Protein AF-A0A2H0QL18-F1 (afdb_monomer_lite)

Radius of gyration: 17.54 Å; chains: 1; bounding box: 41×24×46 Å

Secondary structure (DSSP, 8-state):
-B-HHHHHHHHHHHT--HHHHHHHTTS-TTHHHHHHHHHHHTT-PBPHHHHHHHHHHS-HHHHHHHS-HHHHHHHH-S-SEEHHHHHHHHHHSS--HHHHHHHTT--HHHHHHHHHTSSEE-HHHHHHHHHH-HHHHHTTS-HHHHHHHHTT-

Foldseek 3Di:
DAFLVLVVQLCVVQVDDCQQLCVQLVHHSCVSVVVSVVCVVVVHGDALVVLLSSCSSGDLVSSPVSDDPVSSVCSVDPALAFLVLVVQLCVQDPDDLCNLCVQLVHDSVCSVCQNPPPGYHHLVSLLSVCVVPVPSSVVSHDPSSNVNSVVVD

pLDDT: mean 86.95, std 8.97, range [56.84, 97.38]

Sequence (153 aa):
MLSIVQVQKIIELSKLSPREISKKMGKSEKYLSVQISIYRDKNLPFTTHLCKLLFRAISPRIYKSIVGPELFKLCQSEYFLSAEQFYKFIKNSNFKQKDLAILMGLDSKTIYMGIREHGGVKFHLVKKLFEICPIEISYVLTGIQLEVILDHL

Structure (mmCIF, N/CA/C/O backbone):
data_AF-A0A2H0QL18-F1
#
_entry.id   AF-A0A2H0QL18-F1
#
loop_
_atom_site.group_PDB
_atom_site.id
_atom_site.type_symbol
_atom_site.label_atom_id
_atom_site.label_alt_id
_atom_site.label_comp_id
_atom_site.label_asym_id
_atom_site.label_entity_id
_atom_site.label_seq_id
_atom_site.pdbx_PDB_ins_code
_atom_site.Cartn_x
_atom_site.Cartn_y
_atom_site.Cartn_z
_atom_site.occupancy
_atom_site.B_iso_or_equiv
_atom_site.auth_seq_id
_atom_site.auth_comp_id
_atom_site.auth_asym_id
_atom_site.auth_atom_id
_atom_site.pdbx_PDB_model_num
ATOM 1 N N . MET A 1 1 ? -4.135 -6.252 -0.228 1.00 84.62 1 MET A N 1
ATOM 2 C CA . MET A 1 1 ? -4.957 -5.220 0.470 1.00 84.62 1 MET A CA 1
ATOM 3 C C . MET A 1 1 ? -5.398 -5.687 1.871 1.00 84.62 1 MET A C 1
ATOM 5 O O . MET A 1 1 ? -4.937 -6.745 2.287 1.00 84.62 1 MET A O 1
ATOM 9 N N . LEU A 1 2 ? -6.228 -4.936 2.622 1.00 89.88 2 LEU A N 1
ATOM 10 C CA . LEU A 1 2 ? -6.831 -5.409 3.892 1.00 89.88 2 LEU A CA 1
ATOM 11 C C . LEU A 1 2 ? -8.339 -5.618 3.775 1.00 89.88 2 LEU A C 1
ATOM 13 O O . LEU A 1 2 ? -9.063 -4.696 3.423 1.00 89.88 2 LEU A O 1
ATOM 17 N N . SER A 1 3 ? -8.831 -6.796 4.148 1.00 93.00 3 SER A N 1
ATOM 18 C CA . SER A 1 3 ? -10.273 -7.035 4.276 1.00 93.00 3 SER A CA 1
ATOM 19 C C . SER A 1 3 ? -10.888 -6.213 5.415 1.00 93.00 3 SER A C 1
ATOM 21 O O . SER A 1 3 ? -10.210 -5.858 6.383 1.00 93.00 3 SER A O 1
ATOM 23 N N . ILE A 1 4 ? -12.201 -5.971 5.349 1.00 94.00 4 ILE A N 1
ATOM 24 C CA . ILE A 1 4 ? -12.945 -5.312 6.435 1.00 94.00 4 ILE A CA 1
ATOM 25 C C . ILE A 1 4 ? -12.783 -6.055 7.764 1.00 94.00 4 ILE A C 1
ATOM 27 O O . ILE A 1 4 ? -12.576 -5.417 8.794 1.00 94.00 4 ILE A O 1
ATOM 31 N N . VAL A 1 5 ? -12.781 -7.390 7.735 1.00 94.44 5 VAL A N 1
ATOM 32 C CA . VAL A 1 5 ? -12.576 -8.226 8.926 1.00 94.44 5 VAL A CA 1
ATOM 33 C C . VAL A 1 5 ? -11.204 -7.963 9.554 1.00 94.44 5 VAL A C 1
ATOM 35 O O . VAL A 1 5 ? -11.093 -7.781 10.765 1.00 94.44 5 VAL A O 1
ATOM 38 N N . GLN A 1 6 ? -10.148 -7.874 8.739 1.00 95.31 6 GLN A N 1
ATOM 39 C CA . GLN A 1 6 ? -8.810 -7.529 9.229 1.00 95.31 6 GLN A CA 1
ATOM 40 C C . GLN A 1 6 ? -8.760 -6.109 9.800 1.00 95.31 6 GLN A C 1
ATOM 42 O O . GLN A 1 6 ? -8.148 -5.902 10.847 1.00 95.31 6 GLN A O 1
ATOM 47 N N . VAL A 1 7 ? -9.413 -5.138 9.155 1.00 95.38 7 VAL A N 1
ATOM 48 C CA . VAL A 1 7 ? -9.481 -3.754 9.651 1.00 95.38 7 VAL A CA 1
ATOM 49 C C . VAL A 1 7 ? -10.176 -3.697 11.011 1.00 95.38 7 VAL A C 1
ATOM 51 O O . VAL A 1 7 ? -9.646 -3.078 11.931 1.00 95.38 7 VAL A O 1
ATOM 54 N N . GLN A 1 8 ? -11.313 -4.374 11.174 1.00 95.00 8 GLN A N 1
ATOM 55 C CA . GLN A 1 8 ? -12.023 -4.447 12.455 1.00 95.00 8 GLN A CA 1
ATOM 56 C C . GLN A 1 8 ? -11.150 -5.064 13.546 1.00 95.00 8 GLN A C 1
ATOM 58 O O . GLN A 1 8 ? -11.003 -4.474 14.614 1.00 95.00 8 GLN A O 1
ATOM 63 N N . LYS A 1 9 ? -10.469 -6.172 13.241 1.00 96.88 9 LYS A N 1
ATOM 64 C CA . LYS A 1 9 ? -9.551 -6.827 14.179 1.00 96.88 9 LYS A CA 1
ATOM 65 C C . LYS A 1 9 ? -8.380 -5.925 14.588 1.00 96.88 9 LYS A C 1
ATOM 67 O O . LYS A 1 9 ? -7.969 -5.936 15.746 1.00 96.88 9 LYS A O 1
ATOM 72 N N . ILE A 1 10 ? -7.845 -5.116 13.668 1.00 95.94 10 ILE A N 1
ATOM 73 C CA . ILE A 1 10 ? -6.813 -4.111 13.985 1.00 95.94 10 ILE A CA 1
ATOM 74 C C . ILE A 1 10 ? -7.362 -3.059 14.955 1.00 95.94 10 ILE A C 1
ATOM 76 O O . ILE A 1 10 ? -6.682 -2.714 15.921 1.00 95.94 10 ILE A O 1
ATOM 80 N N . ILE A 1 11 ? -8.576 -2.558 14.711 1.00 95.75 11 ILE A N 1
ATOM 81 C CA . ILE A 1 11 ? -9.228 -1.553 15.564 1.00 95.75 11 ILE A CA 1
ATOM 82 C C . ILE A 1 11 ? -9.446 -2.122 16.969 1.00 95.75 11 ILE A C 1
ATOM 84 O O . ILE A 1 11 ? -9.012 -1.506 17.942 1.00 95.75 11 ILE A O 1
ATOM 88 N N . GLU A 1 12 ? -10.011 -3.324 17.074 1.00 96.19 12 GLU A N 1
ATOM 89 C CA . GLU A 1 12 ? -10.244 -4.024 18.342 1.00 96.19 12 GLU A CA 1
ATOM 90 C C . GLU A 1 12 ? -8.950 -4.204 19.146 1.00 96.19 12 GLU A C 1
ATOM 92 O O . GLU A 1 12 ? -8.873 -3.799 20.307 1.00 96.19 12 GLU A O 1
ATOM 97 N N . LEU A 1 13 ? -7.894 -4.737 18.521 1.00 96.44 13 LEU A N 1
ATOM 98 C CA . LEU A 1 13 ? -6.607 -4.951 19.190 1.00 96.44 13 LEU A CA 1
ATOM 99 C C . LEU A 1 13 ? -5.914 -3.643 19.585 1.00 96.44 13 LEU A C 1
ATOM 101 O O . LEU A 1 13 ? -5.181 -3.614 20.574 1.00 96.44 13 LEU A O 1
ATOM 105 N N . SER A 1 14 ? -6.133 -2.565 18.828 1.00 95.50 14 SER A N 1
ATOM 106 C CA . SER A 1 14 ? -5.556 -1.252 19.127 1.00 95.50 14 SER A CA 1
ATOM 107 C C . SER A 1 14 ? -6.142 -0.591 20.368 1.00 95.50 14 SER A C 1
ATOM 109 O O . SER A 1 14 ? -5.492 0.293 20.925 1.00 95.50 14 SER A O 1
ATOM 111 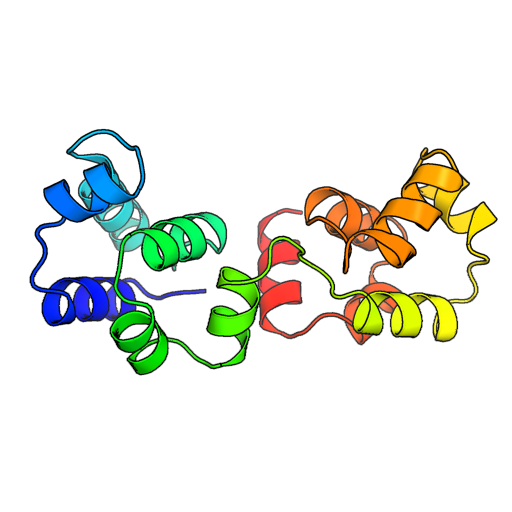N N . LYS A 1 15 ? -7.339 -1.014 20.802 1.00 95.62 15 LYS A N 1
ATOM 112 C CA . LYS A 1 15 ? -8.114 -0.378 21.879 1.00 95.62 15 LYS A CA 1
ATOM 113 C C . LYS A 1 15 ? -8.380 1.117 21.642 1.00 95.62 15 LYS A C 1
ATOM 115 O O . LYS A 1 15 ? -8.584 1.861 22.595 1.00 95.62 15 LYS A O 1
ATOM 120 N N . LEU A 1 16 ? -8.371 1.552 20.383 1.00 95.38 16 LEU A N 1
ATOM 121 C CA . LEU A 1 16 ? -8.715 2.909 19.972 1.00 95.38 16 LEU A CA 1
ATOM 122 C C . LEU A 1 16 ? -10.089 2.908 19.312 1.00 95.38 16 LEU A C 1
ATOM 124 O O . LEU A 1 16 ? -10.426 2.013 18.534 1.00 95.38 16 LEU A O 1
ATOM 128 N N . SER A 1 17 ? -10.868 3.952 19.560 1.00 96.38 17 SER A N 1
ATOM 129 C CA . SER A 1 17 ? -12.101 4.190 18.820 1.00 96.38 17 SER A CA 1
ATOM 130 C C . SER A 1 17 ? -11.803 4.593 17.365 1.00 96.38 17 SER A C 1
ATOM 132 O O . SER A 1 17 ? -10.784 5.239 17.085 1.00 96.38 17 SER A O 1
ATOM 134 N N . PRO A 1 18 ? -12.717 4.324 16.411 1.00 95.88 18 PRO A N 1
ATOM 135 C CA . PRO A 1 18 ? -12.575 4.799 15.032 1.00 95.88 18 PRO A CA 1
ATOM 136 C C . PRO A 1 18 ? -12.365 6.319 14.914 1.00 95.88 18 PRO A C 1
ATOM 138 O O . PRO A 1 18 ? -11.687 6.788 13.995 1.00 95.88 18 PRO A O 1
ATOM 141 N N . ARG A 1 19 ? -12.896 7.089 15.873 1.00 96.94 19 ARG A N 1
ATOM 142 C CA . ARG A 1 19 ? -12.705 8.541 15.986 1.00 96.94 19 ARG A CA 1
ATOM 143 C C . ARG A 1 19 ? -11.251 8.906 16.275 1.00 96.94 19 ARG A C 1
ATOM 145 O O . ARG A 1 19 ? -10.691 9.767 15.599 1.00 96.94 19 ARG A O 1
ATOM 152 N N . GLU A 1 20 ? -10.629 8.260 17.257 1.00 97.38 20 GLU A N 1
ATOM 153 C CA . GLU A 1 20 ? -9.226 8.502 17.623 1.00 97.38 20 GLU A CA 1
ATOM 154 C C . GLU A 1 20 ? -8.273 8.102 16.501 1.00 97.38 20 GLU A C 1
ATOM 156 O O . GLU A 1 20 ? -7.331 8.833 16.193 1.00 97.38 20 GLU A O 1
ATOM 161 N N . ILE A 1 21 ? -8.552 6.977 15.843 1.00 97.00 21 ILE A N 1
ATOM 162 C CA . ILE A 1 21 ? -7.764 6.520 14.697 1.00 97.00 21 ILE A CA 1
ATOM 163 C C . ILE A 1 21 ? -7.883 7.529 13.550 1.00 97.00 21 ILE A C 1
ATOM 165 O O . ILE A 1 21 ? -6.867 7.924 12.983 1.00 97.00 21 ILE A O 1
ATOM 169 N N . SER A 1 22 ? -9.090 8.027 13.257 1.00 97.12 22 SER A N 1
ATOM 170 C CA . SER A 1 22 ? -9.290 9.064 12.233 1.00 97.12 22 SER A CA 1
ATOM 171 C C . SER A 1 22 ? -8.493 10.338 12.535 1.00 97.12 22 SER A C 1
ATOM 173 O O . SER A 1 22 ? -7.870 10.899 11.632 1.00 97.12 22 SER A O 1
ATOM 175 N N . LYS A 1 23 ? -8.431 10.758 13.807 1.00 96.88 23 LYS A N 1
ATOM 176 C CA . LYS A 1 23 ? -7.587 11.887 14.236 1.00 96.88 23 LYS A CA 1
ATOM 177 C C . LYS A 1 23 ? -6.103 11.607 14.016 1.00 96.88 23 LYS A C 1
ATOM 179 O O . LYS A 1 23 ? -5.410 12.449 13.457 1.00 96.88 23 LYS A O 1
ATOM 184 N N . LYS A 1 24 ? -5.618 10.416 14.382 1.00 96.12 24 LYS A N 1
ATOM 185 C CA . LYS A 1 24 ? -4.223 10.001 14.141 1.00 96.12 24 LYS A CA 1
ATOM 186 C C . LYS A 1 24 ? -3.879 9.898 12.647 1.00 96.12 24 LYS A C 1
ATOM 188 O O . LYS A 1 24 ? -2.729 10.105 12.281 1.00 96.12 24 LYS A O 1
ATOM 193 N N . MET A 1 25 ? -4.860 9.643 11.779 1.00 94.06 25 MET A N 1
ATOM 194 C CA . MET A 1 25 ? -4.708 9.718 10.316 1.00 94.06 25 MET A CA 1
ATOM 195 C C . MET A 1 25 ? -4.670 11.160 9.772 1.00 94.06 25 MET A C 1
ATOM 197 O O . MET A 1 25 ? -4.467 11.343 8.570 1.00 94.06 25 MET A O 1
ATOM 201 N N . GLY A 1 26 ? -4.915 12.177 10.607 1.00 94.75 26 GLY A N 1
ATOM 202 C CA . GLY A 1 26 ? -5.063 13.569 10.175 1.00 94.75 26 GLY A CA 1
ATOM 203 C C . GLY A 1 26 ? -6.341 13.811 9.365 1.00 94.75 26 GLY A C 1
ATOM 204 O O . GLY A 1 26 ? -6.337 14.602 8.423 1.00 94.75 26 GLY A O 1
ATOM 205 N N . LYS A 1 27 ? -7.421 13.080 9.664 1.00 96.56 27 LYS A N 1
ATOM 206 C CA . LYS A 1 27 ? -8.710 13.153 8.958 1.00 96.56 27 LYS A CA 1
ATOM 207 C C . LYS A 1 27 ? -9.836 13.588 9.900 1.00 96.56 27 LYS A C 1
ATOM 209 O O . LYS A 1 27 ? -9.662 13.663 11.115 1.00 96.56 27 LYS A O 1
ATOM 214 N N . SER A 1 28 ? -11.005 13.879 9.328 1.00 95.44 28 SER A N 1
ATOM 215 C CA . SER A 1 28 ? -12.200 14.225 10.102 1.00 95.44 28 SER A CA 1
ATOM 216 C C . SER A 1 28 ? -12.630 13.072 11.011 1.00 95.44 28 SER A C 1
ATOM 218 O O . SER A 1 28 ? -12.391 11.904 10.718 1.00 95.44 28 SER A O 1
ATOM 220 N N . GLU A 1 29 ? -13.304 13.387 12.116 1.00 95.19 29 GLU A N 1
ATOM 221 C CA . GLU A 1 29 ? -13.629 12.419 13.175 1.00 95.19 29 GLU A CA 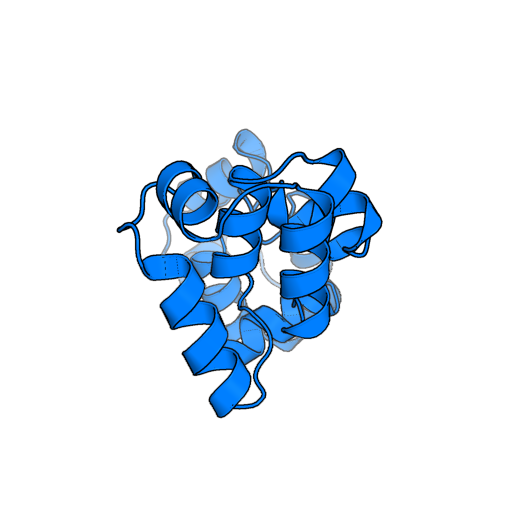1
ATOM 222 C C . GLU A 1 29 ? -14.427 11.195 12.704 1.00 95.19 29 GLU A C 1
ATOM 224 O O . GLU A 1 29 ? -14.321 10.124 13.297 1.00 95.19 29 GLU A O 1
ATOM 229 N N . LYS A 1 30 ? -15.219 11.347 11.637 1.00 95.94 30 LYS A N 1
ATOM 230 C CA . LYS A 1 30 ? -16.053 10.279 11.067 1.00 95.94 30 LYS A CA 1
ATOM 231 C C . LYS A 1 30 ? -15.381 9.535 9.911 1.00 95.94 30 LYS A C 1
ATOM 233 O O . LYS A 1 30 ? -15.979 8.601 9.383 1.00 95.94 30 LYS A O 1
ATOM 238 N N . TYR A 1 31 ? -14.173 9.931 9.505 1.00 96.88 31 TYR A N 1
ATOM 239 C CA . TYR A 1 31 ? -13.537 9.441 8.284 1.00 96.88 31 TYR A CA 1
ATOM 240 C C . TYR A 1 31 ? -13.429 7.916 8.250 1.00 96.88 31 TYR A C 1
ATOM 242 O O . TYR A 1 31 ? -13.963 7.299 7.332 1.00 96.88 31 TYR A O 1
ATOM 250 N N . LEU A 1 32 ? -12.798 7.295 9.254 1.00 96.06 32 LEU A N 1
ATOM 251 C CA . LEU A 1 32 ? -12.592 5.846 9.258 1.00 96.06 32 LEU A CA 1
ATOM 252 C C . LEU A 1 32 ? -13.918 5.083 9.299 1.00 96.06 32 LEU A C 1
ATOM 254 O O . LEU A 1 32 ? -14.071 4.116 8.563 1.00 96.06 32 LEU A O 1
ATOM 258 N N . SER A 1 33 ? -14.886 5.527 10.102 1.00 96.06 33 SER A N 1
ATOM 259 C CA . SER A 1 33 ? -16.204 4.885 10.161 1.00 96.06 33 SER A CA 1
ATOM 260 C C . SER A 1 33 ? -16.904 4.905 8.802 1.00 96.06 33 SER A C 1
ATOM 262 O O . SER A 1 33 ? -17.418 3.880 8.372 1.00 96.06 33 SER A O 1
ATOM 264 N N . VAL A 1 34 ? -16.859 6.039 8.093 1.00 96.44 34 VAL A N 1
ATOM 265 C CA . VAL A 1 34 ? -17.418 6.160 6.738 1.00 96.44 34 VAL A CA 1
ATOM 266 C C . VAL A 1 34 ? -16.690 5.240 5.756 1.00 96.44 34 VAL A C 1
ATOM 268 O O . VAL A 1 34 ? -17.344 4.553 4.978 1.00 96.44 34 VAL A O 1
ATOM 271 N N . GLN A 1 35 ? -15.355 5.173 5.809 1.00 95.81 35 GLN A N 1
ATOM 272 C CA . GLN A 1 35 ? -14.591 4.250 4.961 1.00 95.81 35 GLN A CA 1
ATOM 273 C C . GLN A 1 35 ? -14.964 2.788 5.248 1.00 95.81 35 GLN A C 1
ATOM 275 O O . GLN A 1 35 ? -15.212 2.033 4.316 1.00 95.81 35 GLN A O 1
ATOM 280 N N . ILE A 1 36 ? -15.071 2.383 6.517 1.00 94.81 36 ILE A N 1
ATOM 281 C CA . ILE A 1 36 ? -15.485 1.018 6.880 1.00 94.81 36 ILE A CA 1
ATOM 282 C C . ILE A 1 36 ? -16.868 0.701 6.310 1.00 94.81 36 ILE A C 1
ATOM 284 O O . ILE A 1 36 ? -17.025 -0.360 5.714 1.00 94.81 36 ILE A O 1
ATOM 288 N N . SER A 1 37 ? -17.844 1.603 6.458 1.00 95.31 37 SER A N 1
ATOM 289 C CA . SER A 1 37 ? -19.192 1.406 5.912 1.00 95.31 37 SER A CA 1
ATOM 290 C C . SER A 1 37 ? -19.169 1.248 4.393 1.00 95.31 37 SER A C 1
ATOM 292 O O . SER A 1 37 ? -19.633 0.237 3.888 1.00 95.31 37 SER A O 1
ATOM 294 N N . ILE A 1 38 ? -18.541 2.180 3.667 1.00 94.62 38 ILE A N 1
ATOM 295 C CA . ILE A 1 38 ? -18.494 2.147 2.195 1.00 94.62 38 ILE A CA 1
ATOM 296 C C . ILE A 1 38 ? -17.866 0.848 1.682 1.00 94.62 38 ILE A C 1
ATOM 298 O O . ILE A 1 38 ? -18.385 0.222 0.761 1.00 94.62 38 ILE A O 1
ATOM 302 N N . TYR A 1 39 ? -16.726 0.456 2.249 1.00 93.50 39 TYR A N 1
ATOM 303 C CA . TYR A 1 39 ? -15.996 -0.719 1.780 1.00 93.50 39 TYR A CA 1
ATOM 304 C C . TYR A 1 39 ? -16.677 -2.023 2.208 1.00 93.50 39 TYR A C 1
ATOM 306 O O . TYR A 1 39 ? -16.625 -2.999 1.465 1.00 93.50 39 TYR A O 1
ATOM 314 N N . ARG A 1 40 ? -17.380 -2.036 3.348 1.00 94.25 40 ARG A N 1
ATOM 315 C CA . ARG A 1 40 ? -18.249 -3.157 3.727 1.00 94.25 40 ARG A CA 1
ATOM 316 C C . ARG A 1 40 ? -19.419 -3.298 2.761 1.00 94.25 40 ARG A C 1
ATOM 318 O O . ARG A 1 40 ? -19.626 -4.394 2.255 1.00 94.25 40 ARG A O 1
ATOM 325 N N . ASP A 1 41 ? -20.135 -2.213 2.484 1.00 95.06 41 ASP A N 1
ATOM 326 C CA . ASP A 1 41 ? -21.325 -2.227 1.623 1.00 95.06 41 ASP A CA 1
ATOM 327 C C . ASP A 1 41 ? -20.983 -2.674 0.198 1.00 95.06 41 ASP A C 1
ATOM 329 O O . ASP A 1 41 ? -21.749 -3.390 -0.440 1.00 95.06 41 ASP A O 1
ATOM 333 N N . LYS A 1 42 ? -19.798 -2.297 -0.290 1.00 92.62 42 LYS A N 1
ATOM 334 C CA . LYS A 1 42 ? -19.294 -2.708 -1.607 1.00 92.62 42 LYS A CA 1
ATOM 335 C C . LYS A 1 42 ? -18.603 -4.072 -1.616 1.00 92.62 42 LYS A C 1
ATOM 337 O O . LYS A 1 42 ? -18.193 -4.516 -2.682 1.00 92.62 42 LYS A O 1
ATOM 342 N N . ASN A 1 43 ? -18.439 -4.715 -0.460 1.00 91.19 43 ASN A N 1
ATOM 343 C CA . ASN A 1 43 ? -17.641 -5.931 -0.296 1.00 91.19 43 ASN A CA 1
ATOM 344 C C . ASN A 1 43 ? -16.214 -5.802 -0.875 1.00 91.19 43 ASN A C 1
ATOM 346 O O . ASN A 1 43 ? -15.699 -6.712 -1.523 1.00 91.19 43 ASN A O 1
ATOM 350 N N . LEU A 1 44 ? -15.581 -4.644 -0.660 1.00 89.50 44 LEU A N 1
ATOM 351 C CA . LEU A 1 44 ? -14.241 -4.332 -1.156 1.00 89.50 44 LEU A CA 1
ATOM 352 C C . LEU A 1 44 ? -13.222 -4.271 -0.011 1.00 89.50 44 LEU A C 1
ATOM 354 O O . LEU A 1 44 ? -13.537 -3.803 1.089 1.00 89.50 44 LEU A O 1
ATOM 358 N N . PRO A 1 45 ? -11.969 -4.689 -0.246 1.00 90.69 45 PRO A N 1
ATOM 359 C CA . PRO A 1 45 ? -10.895 -4.496 0.715 1.00 90.69 45 PRO A CA 1
ATOM 360 C C . PRO A 1 45 ? -10.427 -3.033 0.741 1.00 90.69 45 PRO A C 1
ATOM 362 O O . PRO A 1 45 ? -10.523 -2.304 -0.241 1.00 90.69 45 PRO A O 1
ATOM 365 N N . PHE A 1 46 ? -9.863 -2.599 1.867 1.00 91.12 46 PHE A N 1
ATOM 366 C CA . PHE A 1 46 ? -9.212 -1.299 1.990 1.00 91.12 46 PHE A CA 1
ATOM 367 C C . PHE A 1 46 ? -8.057 -1.177 0.999 1.00 91.12 46 PHE A C 1
ATOM 369 O O . PHE A 1 46 ? -7.130 -1.993 1.001 1.00 91.12 46 PHE A O 1
ATOM 376 N N . THR A 1 47 ? -8.068 -0.083 0.238 1.00 86.75 47 THR A N 1
ATOM 377 C CA . THR A 1 47 ? -6.978 0.273 -0.675 1.00 86.75 47 THR A CA 1
ATOM 378 C C . THR A 1 47 ? -5.650 0.407 0.062 1.00 86.75 47 THR A C 1
ATOM 380 O O . THR A 1 47 ? -5.589 0.687 1.264 1.00 86.75 47 THR A O 1
ATOM 383 N N . THR A 1 48 ? -4.546 0.292 -0.672 1.00 83.19 48 THR A N 1
ATOM 384 C CA . THR A 1 48 ? -3.198 0.481 -0.114 1.00 83.19 48 THR A CA 1
ATOM 385 C C . THR A 1 48 ? -3.003 1.863 0.506 1.00 83.19 48 THR A C 1
ATOM 387 O O . THR A 1 48 ? -2.306 1.991 1.512 1.00 83.19 48 THR A O 1
ATOM 390 N N . HIS A 1 49 ? -3.658 2.899 -0.026 1.00 84.31 49 HIS A N 1
ATOM 391 C CA . HIS A 1 49 ? -3.638 4.225 0.588 1.00 84.31 49 HIS A CA 1
ATOM 392 C C . HIS A 1 49 ? -4.268 4.215 1.990 1.00 84.31 49 HIS A C 1
ATOM 394 O O . HIS A 1 49 ? -3.645 4.675 2.949 1.00 84.31 49 HIS A O 1
ATOM 400 N N . LEU A 1 50 ? -5.462 3.631 2.135 1.00 90.88 50 LEU A N 1
ATOM 401 C CA . LEU A 1 50 ? -6.118 3.478 3.437 1.00 90.88 50 LEU A CA 1
ATOM 402 C C . LEU A 1 50 ? -5.310 2.581 4.379 1.00 90.88 50 LEU A C 1
ATOM 404 O O . LEU A 1 50 ? -5.177 2.893 5.561 1.00 90.88 50 LEU A O 1
ATOM 408 N N . CYS A 1 51 ? -4.710 1.512 3.855 1.00 91.88 51 CYS A N 1
ATOM 409 C CA . CYS A 1 51 ? -3.813 0.639 4.607 1.00 91.88 51 CYS A CA 1
ATOM 410 C C . CYS A 1 51 ? -2.617 1.416 5.180 1.00 91.88 51 CYS A C 1
ATOM 412 O O . CYS A 1 51 ? -2.303 1.245 6.357 1.00 91.88 51 CYS A O 1
ATOM 414 N N . LYS A 1 52 ? -1.996 2.311 4.396 1.00 89.38 52 LYS A N 1
ATOM 415 C CA . LYS A 1 52 ? -0.902 3.193 4.844 1.00 89.38 52 LYS A CA 1
ATOM 416 C C . LYS A 1 52 ? -1.349 4.190 5.908 1.00 89.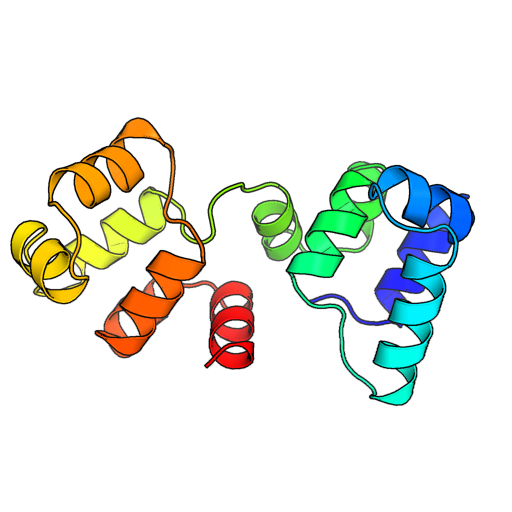38 52 LYS A C 1
ATOM 418 O O . LYS A 1 52 ? -0.638 4.384 6.893 1.00 89.38 52 LYS A O 1
ATOM 423 N N . LEU A 1 53 ? -2.516 4.812 5.735 1.00 92.06 53 LEU A N 1
ATOM 424 C CA . LEU A 1 53 ? -3.082 5.709 6.747 1.00 92.06 53 LEU A CA 1
ATOM 425 C C . LEU A 1 53 ? -3.334 4.963 8.061 1.00 92.06 53 LEU A C 1
ATOM 427 O O . LEU A 1 53 ? -2.964 5.453 9.126 1.00 92.06 53 LEU A O 1
ATOM 431 N N . LEU A 1 54 ? -3.898 3.756 7.985 1.00 94.81 54 LEU A N 1
ATOM 432 C CA . LEU A 1 54 ? -4.151 2.915 9.152 1.00 94.81 54 LEU A CA 1
ATOM 433 C C . LEU A 1 54 ? -2.851 2.480 9.827 1.00 94.81 54 LEU A C 1
ATOM 435 O O . LEU A 1 54 ? -2.744 2.571 11.045 1.00 94.81 54 LEU A O 1
ATOM 439 N N . PHE A 1 55 ? -1.843 2.084 9.050 1.00 94.12 55 PHE A N 1
ATOM 440 C CA . PHE A 1 55 ? -0.519 1.744 9.568 1.00 94.12 55 PHE A CA 1
ATOM 441 C C . PHE A 1 55 ? 0.105 2.899 10.364 1.00 94.12 55 PHE A C 1
ATOM 443 O O . PHE A 1 55 ? 0.616 2.677 11.455 1.00 94.12 55 PHE A O 1
ATOM 450 N N . ARG A 1 56 ? 0.020 4.138 9.862 1.00 90.69 56 ARG A N 1
ATOM 451 C CA . ARG A 1 56 ? 0.553 5.331 10.552 1.00 90.69 56 ARG A CA 1
ATOM 452 C C . ARG A 1 56 ? -0.221 5.692 11.821 1.00 90.69 56 ARG A C 1
ATOM 454 O O . ARG A 1 56 ? 0.338 6.308 12.722 1.00 90.69 56 ARG A O 1
ATOM 461 N N . ALA A 1 57 ? -1.500 5.333 11.883 1.00 94.12 57 ALA A N 1
ATOM 462 C CA . ALA A 1 57 ? -2.378 5.662 13.000 1.00 94.12 57 ALA A CA 1
ATOM 463 C C . ALA A 1 57 ? -2.363 4.620 14.133 1.00 94.12 57 ALA A C 1
ATOM 465 O O . ALA A 1 57 ? -2.833 4.914 15.233 1.00 94.12 57 ALA A O 1
ATOM 466 N N . ILE A 1 58 ? -1.840 3.417 13.886 1.00 94.50 58 ILE A N 1
ATOM 467 C CA . ILE A 1 58 ? -1.854 2.284 14.821 1.00 94.50 58 ILE A CA 1
ATOM 468 C C . ILE A 1 58 ? -0.422 1.873 15.182 1.00 94.50 58 ILE A C 1
ATOM 470 O O . ILE A 1 58 ? 0.526 2.128 14.449 1.00 94.50 58 ILE A O 1
ATOM 474 N N . SER A 1 59 ? -0.249 1.200 16.324 1.00 92.94 59 SER A N 1
ATOM 475 C CA . SER A 1 59 ? 1.035 0.591 16.682 1.00 92.94 59 SER A CA 1
ATOM 476 C C . SER A 1 59 ? 1.520 -0.381 15.588 1.00 92.94 59 SER A C 1
ATOM 478 O O . SER A 1 59 ? 0.778 -1.309 15.235 1.00 92.94 59 SER A O 1
ATOM 480 N N . PRO A 1 60 ? 2.780 -0.265 15.115 1.00 89.31 60 PRO A N 1
ATOM 481 C CA . PRO A 1 60 ? 3.341 -1.175 14.117 1.00 89.31 60 PRO A CA 1
ATOM 482 C C . PRO A 1 60 ? 3.268 -2.648 14.525 1.00 89.31 60 PRO A C 1
ATOM 484 O O . PRO A 1 60 ? 3.078 -3.505 13.668 1.00 89.31 60 PRO A O 1
ATOM 487 N N . ARG A 1 61 ? 3.368 -2.957 15.827 1.00 92.75 61 ARG A N 1
ATOM 488 C CA . ARG A 1 61 ? 3.281 -4.334 16.343 1.00 92.75 61 ARG A CA 1
ATOM 489 C C . ARG A 1 61 ? 1.899 -4.948 16.103 1.00 92.75 61 ARG A C 1
ATOM 491 O O . ARG A 1 61 ? 1.820 -6.094 15.676 1.00 92.75 61 ARG A O 1
ATOM 498 N N . ILE A 1 62 ? 0.838 -4.181 16.354 1.00 93.00 62 ILE A N 1
ATOM 499 C CA . ILE A 1 62 ? -0.556 -4.620 16.175 1.00 93.00 62 ILE A CA 1
ATOM 500 C C . ILE A 1 62 ? -0.872 -4.772 14.691 1.00 93.00 62 ILE A C 1
ATOM 502 O O . ILE A 1 62 ? -1.457 -5.763 14.264 1.00 93.00 62 ILE A O 1
ATOM 506 N N . TYR A 1 63 ? -0.443 -3.806 13.883 1.00 92.62 63 TYR A N 1
ATOM 507 C CA . TYR A 1 63 ? -0.637 -3.885 12.443 1.00 92.62 63 TYR A CA 1
ATOM 508 C C . TYR A 1 63 ? 0.100 -5.108 11.862 1.00 92.62 63 TYR A C 1
ATOM 510 O O . TYR A 1 63 ? -0.502 -5.920 11.162 1.00 92.62 63 TYR A O 1
ATOM 518 N N . LYS A 1 64 ? 1.368 -5.331 12.240 1.00 91.94 64 LYS A N 1
ATOM 519 C CA . LYS A 1 64 ? 2.161 -6.495 11.801 1.00 91.94 64 LYS A CA 1
ATOM 520 C C . LYS A 1 64 ? 1.555 -7.840 12.211 1.00 91.94 64 LYS A C 1
ATOM 522 O O . LYS A 1 64 ? 1.740 -8.815 11.498 1.00 91.94 64 LYS A O 1
ATOM 527 N N . SER A 1 65 ? 0.848 -7.919 13.341 1.00 92.69 65 SER A N 1
ATOM 528 C CA . SER A 1 65 ? 0.242 -9.183 13.786 1.00 92.69 65 SER A CA 1
ATOM 529 C C . SER A 1 65 ? -0.982 -9.602 12.966 1.00 92.69 65 SER A C 1
ATOM 531 O O . SER A 1 65 ? -1.418 -10.743 13.075 1.00 92.69 65 SER A O 1
ATOM 533 N N . ILE A 1 66 ? -1.556 -8.688 12.177 1.00 93.94 66 ILE A N 1
ATOM 534 C CA . ILE A 1 66 ? -2.724 -8.948 11.320 1.00 93.94 66 ILE A CA 1
ATOM 535 C C . ILE A 1 66 ? -2.346 -8.974 9.838 1.00 93.94 66 ILE A C 1
ATOM 537 O O . ILE A 1 66 ? -2.967 -9.685 9.046 1.00 93.94 66 ILE A O 1
ATOM 541 N N . VAL A 1 67 ? -1.346 -8.182 9.458 1.00 89.00 67 VAL A N 1
ATOM 542 C CA . VAL A 1 67 ? -0.971 -7.956 8.066 1.00 89.00 67 VAL A CA 1
ATOM 543 C C . VAL A 1 67 ? 0.226 -8.817 7.668 1.00 89.00 67 VAL A C 1
ATOM 545 O O . VAL A 1 67 ? 1.203 -8.914 8.406 1.00 89.00 67 VAL A O 1
ATOM 548 N N . GLY A 1 68 ? 0.172 -9.405 6.469 1.00 86.00 68 GLY A N 1
ATOM 549 C CA . GLY A 1 68 ? 1.290 -10.161 5.903 1.00 86.00 68 GLY A CA 1
ATOM 550 C C . GLY A 1 68 ? 2.564 -9.314 5.722 1.00 86.00 68 GLY A C 1
ATOM 551 O O . GLY A 1 68 ? 2.487 -8.088 5.588 1.00 86.00 68 GLY A O 1
ATOM 552 N N . PRO A 1 69 ? 3.752 -9.947 5.680 1.00 85.00 69 PRO A N 1
ATOM 553 C CA . PRO A 1 69 ? 5.042 -9.248 5.676 1.00 85.00 69 PRO A CA 1
ATOM 554 C C . PRO A 1 69 ? 5.225 -8.311 4.474 1.00 85.00 69 PRO A C 1
ATOM 556 O O . PRO A 1 69 ? 5.825 -7.245 4.605 1.00 85.00 69 PRO A O 1
ATOM 559 N N . GLU A 1 70 ? 4.676 -8.677 3.318 1.00 84.62 70 GLU A N 1
ATOM 560 C CA . GLU A 1 70 ? 4.771 -7.897 2.086 1.00 84.62 70 GLU A CA 1
ATOM 561 C C . GLU A 1 70 ? 3.991 -6.576 2.171 1.00 84.62 70 GLU A C 1
ATOM 563 O O . GLU A 1 70 ? 4.568 -5.507 1.974 1.00 84.62 70 GLU A O 1
ATOM 568 N N . LEU A 1 71 ? 2.708 -6.622 2.555 1.00 84.94 71 LEU A N 1
ATOM 569 C CA . LEU A 1 71 ? 1.900 -5.411 2.738 1.00 84.94 71 LEU A CA 1
ATOM 570 C C . LEU A 1 71 ? 2.433 -4.555 3.893 1.00 84.94 71 LEU A C 1
ATOM 572 O O . LEU A 1 71 ? 2.429 -3.330 3.799 1.00 84.94 71 LEU A O 1
ATOM 576 N N . PHE A 1 72 ? 2.950 -5.178 4.956 1.00 87.44 72 PHE A N 1
ATOM 577 C CA . PHE A 1 72 ? 3.612 -4.460 6.043 1.00 87.44 72 PHE A CA 1
ATOM 578 C C . PHE A 1 72 ? 4.799 -3.630 5.530 1.00 87.44 72 PHE A C 1
ATOM 580 O O . PHE A 1 72 ? 4.875 -2.429 5.797 1.00 87.44 72 PHE A O 1
ATOM 587 N N . LYS A 1 73 ? 5.679 -4.242 4.728 1.00 84.44 73 LYS A N 1
ATOM 588 C CA . LYS A 1 73 ? 6.826 -3.565 4.106 1.00 84.44 73 LYS A CA 1
ATOM 589 C C . LYS A 1 73 ? 6.379 -2.475 3.127 1.00 84.44 73 LYS A C 1
ATOM 591 O O . LYS A 1 73 ? 6.921 -1.371 3.152 1.00 84.44 73 LYS A O 1
ATOM 596 N N . LEU A 1 74 ? 5.357 -2.742 2.313 1.00 83.00 74 LEU A N 1
ATOM 597 C CA . LEU A 1 74 ? 4.796 -1.764 1.375 1.00 83.00 74 LEU A CA 1
ATOM 598 C C . LEU A 1 74 ? 4.210 -0.543 2.101 1.00 83.00 74 LEU A C 1
ATOM 600 O O . LEU A 1 74 ? 4.366 0.586 1.631 1.00 83.00 74 LEU A O 1
ATOM 604 N N . CYS A 1 75 ? 3.557 -0.751 3.248 1.00 85.62 75 CYS A N 1
ATOM 605 C CA . CYS A 1 75 ? 2.985 0.323 4.058 1.00 85.62 75 CYS A CA 1
ATOM 606 C C . CYS A 1 75 ? 4.045 1.188 4.755 1.00 85.62 75 CYS A C 1
ATOM 608 O O . CYS A 1 75 ? 3.826 2.388 4.924 1.00 85.62 75 CYS A O 1
ATOM 610 N N . GLN A 1 76 ? 5.184 0.597 5.123 1.00 84.31 76 GLN A N 1
ATOM 611 C CA . GLN A 1 76 ? 6.344 1.315 5.662 1.00 84.31 76 GLN A CA 1
ATOM 612 C C . GLN A 1 76 ? 7.090 2.119 4.596 1.00 84.31 76 GLN A C 1
ATOM 614 O O . GLN A 1 76 ? 7.639 3.175 4.894 1.00 84.31 76 GLN A O 1
ATOM 619 N N . SER A 1 77 ? 7.109 1.622 3.360 1.00 80.06 77 SER A N 1
ATOM 620 C CA . SER A 1 77 ? 7.874 2.225 2.277 1.00 80.06 77 SER A CA 1
ATOM 621 C C . SER A 1 77 ? 7.242 3.523 1.764 1.00 80.06 77 SER A C 1
ATOM 623 O O . SER A 1 77 ? 6.040 3.599 1.469 1.00 80.06 77 SER A O 1
ATOM 625 N N . GLU A 1 78 ? 8.081 4.540 1.576 1.00 78.44 78 GLU A N 1
ATOM 626 C CA . GLU A 1 78 ? 7.736 5.750 0.818 1.00 78.44 78 GLU A CA 1
ATOM 627 C C . GLU A 1 78 ? 7.658 5.478 -0.691 1.00 78.44 78 GLU A C 1
ATOM 629 O O . GLU A 1 78 ? 6.963 6.184 -1.427 1.00 78.44 78 GLU A O 1
ATOM 634 N N . TYR A 1 79 ? 8.303 4.399 -1.138 1.00 82.62 79 TYR A N 1
ATOM 635 C CA . TYR A 1 79 ? 8.384 3.982 -2.531 1.00 82.62 79 TYR A CA 1
ATOM 636 C C . TYR A 1 79 ? 7.461 2.811 -2.816 1.00 82.62 79 TYR A C 1
ATOM 638 O O . TYR A 1 79 ? 7.227 1.952 -1.962 1.00 82.62 79 TYR A O 1
ATOM 646 N N . PHE A 1 80 ? 6.930 2.788 -4.032 1.00 85.06 80 PHE A N 1
ATOM 647 C CA . PHE A 1 80 ? 6.116 1.677 -4.487 1.00 85.06 80 PHE A CA 1
ATOM 648 C C . PHE A 1 80 ? 6.985 0.545 -5.013 1.00 85.06 80 PHE A C 1
ATOM 650 O O . PHE A 1 80 ? 6.736 -0.588 -4.640 1.00 85.06 80 PHE A O 1
ATOM 657 N N . LEU A 1 81 ? 8.023 0.855 -5.793 1.00 86.38 81 LEU A N 1
ATOM 658 C CA . LEU A 1 81 ? 9.039 -0.096 -6.250 1.00 86.38 81 LEU A CA 1
ATOM 659 C C . LEU A 1 81 ? 10.346 0.181 -5.503 1.00 86.38 81 LEU A C 1
ATOM 661 O O . LEU A 1 81 ? 10.749 1.340 -5.409 1.00 86.38 81 LEU A O 1
ATOM 665 N N . SER A 1 82 ? 11.023 -0.835 -4.972 1.00 85.75 82 SER A N 1
ATOM 666 C CA . SER A 1 82 ? 12.339 -0.624 -4.351 1.00 85.75 82 SER A CA 1
ATOM 667 C C . SER A 1 82 ? 13.417 -0.331 -5.401 1.00 85.75 82 SER A C 1
ATOM 669 O O . SER A 1 82 ? 13.257 -0.657 -6.579 1.00 85.75 82 SER A O 1
ATOM 671 N N . ALA A 1 83 ? 14.546 0.244 -4.974 1.00 82.69 83 ALA A N 1
ATOM 672 C CA . ALA A 1 83 ? 15.707 0.405 -5.851 1.00 82.69 83 ALA A CA 1
ATOM 673 C C . ALA A 1 83 ? 16.158 -0.942 -6.451 1.00 82.69 83 ALA A C 1
ATOM 675 O O . ALA A 1 83 ? 16.397 -1.034 -7.648 1.00 82.69 83 ALA A O 1
ATOM 676 N N . GLU A 1 84 ? 16.190 -2.008 -5.646 1.00 85.75 84 GLU A N 1
ATOM 677 C CA . GLU A 1 84 ? 16.536 -3.363 -6.097 1.00 85.75 84 GLU A CA 1
ATOM 678 C C . GLU A 1 84 ? 15.584 -3.885 -7.184 1.00 85.75 84 GLU A C 1
ATOM 680 O O . GLU A 1 84 ? 16.035 -4.359 -8.228 1.00 85.75 84 GLU A O 1
ATOM 685 N N . GLN A 1 85 ? 14.269 -3.753 -6.977 1.00 88.88 85 GLN A N 1
ATOM 686 C CA . GLN A 1 85 ? 13.268 -4.143 -7.973 1.00 88.88 85 GLN A CA 1
ATOM 687 C C . GLN A 1 85 ? 13.427 -3.334 -9.264 1.00 88.88 85 GLN A C 1
ATOM 689 O O . GLN A 1 85 ? 13.331 -3.889 -10.357 1.00 88.88 85 GLN A O 1
ATOM 694 N N . PHE A 1 86 ? 13.728 -2.039 -9.151 1.00 85.94 86 PHE A N 1
ATOM 695 C CA . PHE A 1 86 ? 13.980 -1.198 -10.313 1.00 85.94 86 PHE A CA 1
ATOM 696 C C . PHE A 1 86 ? 15.260 -1.594 -11.065 1.00 85.94 86 PHE A C 1
ATOM 698 O O . PHE A 1 86 ? 15.245 -1.686 -12.290 1.00 85.94 86 PHE A O 1
ATOM 705 N N . TYR A 1 87 ? 16.361 -1.891 -10.367 1.00 83.12 87 TYR A N 1
ATOM 706 C CA . TYR A 1 87 ? 17.583 -2.383 -11.013 1.00 83.12 87 TYR A CA 1
ATOM 707 C C . TYR A 1 87 ? 17.349 -3.716 -11.723 1.00 83.12 87 TYR A C 1
ATOM 709 O O . TYR A 1 87 ? 17.837 -3.911 -12.838 1.00 83.12 87 TYR A O 1
ATOM 717 N N . LYS A 1 88 ? 16.567 -4.613 -11.113 1.00 87.31 88 LYS A N 1
ATOM 718 C CA . LYS A 1 88 ? 16.149 -5.866 -11.746 1.00 87.31 88 LYS A CA 1
ATOM 719 C C . LYS A 1 88 ? 15.314 -5.606 -13.002 1.00 87.31 88 LYS A C 1
ATOM 721 O O . LYS A 1 88 ? 15.534 -6.275 -14.003 1.00 87.31 88 LYS A O 1
ATOM 726 N N . PHE A 1 89 ? 14.418 -4.619 -12.973 1.00 87.75 89 PHE A N 1
ATOM 727 C CA . PHE A 1 89 ? 13.622 -4.224 -14.136 1.00 87.75 89 PHE A CA 1
ATOM 728 C C . PHE A 1 89 ? 14.519 -3.740 -15.272 1.00 87.75 89 PHE A C 1
ATOM 730 O O . PHE A 1 89 ? 14.451 -4.297 -16.359 1.00 87.75 89 PHE A O 1
ATOM 737 N N . ILE A 1 90 ? 15.430 -2.798 -15.004 1.00 82.75 90 ILE A N 1
ATOM 738 C CA . ILE A 1 90 ? 16.370 -2.302 -16.018 1.00 82.75 90 ILE A CA 1
ATOM 739 C C . ILE A 1 90 ? 17.202 -3.442 -16.607 1.00 82.75 90 ILE A C 1
ATOM 741 O O . ILE A 1 90 ? 17.315 -3.535 -17.823 1.00 82.75 90 ILE A O 1
ATOM 745 N N . LYS A 1 91 ? 17.744 -4.327 -15.761 1.00 83.94 91 LYS A N 1
ATOM 746 C CA . LYS A 1 91 ? 18.553 -5.474 -16.200 1.00 83.94 91 LYS A CA 1
ATOM 747 C C . LYS A 1 91 ? 17.770 -6.448 -17.085 1.00 83.94 91 LYS A C 1
ATOM 749 O O . LYS A 1 91 ? 18.351 -7.030 -17.993 1.00 83.94 91 LYS A O 1
ATOM 754 N N . ASN A 1 92 ? 16.491 -6.654 -16.782 1.00 83.31 92 ASN A N 1
ATOM 755 C CA . ASN A 1 92 ? 15.637 -7.597 -17.500 1.00 83.31 92 ASN A CA 1
ATOM 756 C C . ASN A 1 92 ? 14.945 -6.968 -18.715 1.00 83.31 92 ASN A C 1
ATOM 758 O O . ASN A 1 92 ? 14.413 -7.689 -19.553 1.00 83.31 92 ASN A O 1
ATOM 762 N N . SER A 1 93 ? 14.926 -5.641 -18.798 1.00 80.75 93 SER A N 1
ATOM 763 C CA . SER A 1 93 ? 14.364 -4.904 -19.918 1.00 80.75 93 SER A CA 1
ATOM 764 C C . SER A 1 93 ? 15.409 -4.666 -21.005 1.00 80.75 93 SER A C 1
ATOM 766 O O . SER A 1 93 ? 16.596 -4.522 -20.719 1.00 80.75 93 SER A O 1
ATOM 768 N N . ASN A 1 94 ? 14.959 -4.504 -22.248 1.00 79.31 94 ASN A N 1
ATOM 769 C CA . ASN A 1 94 ? 15.822 -4.040 -23.338 1.00 79.31 94 ASN A CA 1
ATOM 770 C C . ASN A 1 94 ? 16.002 -2.507 -23.350 1.00 79.31 94 ASN A C 1
ATOM 772 O O . ASN A 1 94 ? 16.606 -1.964 -24.275 1.00 79.31 94 ASN A O 1
ATOM 776 N N . PHE A 1 95 ? 15.479 -1.788 -22.349 1.00 76.69 95 PHE A N 1
ATOM 777 C CA . PHE A 1 95 ? 15.543 -0.331 -22.298 1.00 76.69 95 PHE A CA 1
ATOM 778 C C . PHE A 1 95 ? 16.871 0.153 -21.721 1.00 76.69 95 PHE A C 1
ATOM 780 O O . PHE A 1 95 ? 17.254 -0.192 -20.599 1.00 76.69 95 PHE A O 1
ATOM 787 N N . LYS A 1 96 ? 17.545 1.061 -22.435 1.00 76.31 96 LYS A N 1
ATOM 788 C CA . LYS A 1 96 ? 18.565 1.893 -21.791 1.00 76.31 96 LYS A CA 1
ATOM 789 C C . LYS A 1 96 ? 17.863 2.934 -20.926 1.00 76.31 96 LYS A C 1
ATOM 791 O O . LYS A 1 96 ? 16.783 3.421 -21.245 1.00 76.31 96 LYS A O 1
ATOM 796 N N . GLN A 1 97 ? 18.524 3.343 -19.848 1.00 72.56 97 GLN A N 1
ATOM 797 C CA . GLN A 1 97 ? 17.983 4.323 -18.897 1.00 72.56 97 GLN A CA 1
ATOM 798 C C . GLN A 1 97 ? 17.545 5.640 -19.566 1.00 72.56 97 GLN A C 1
ATOM 800 O O . GLN A 1 97 ? 16.553 6.238 -19.158 1.00 72.56 97 GLN A O 1
ATOM 805 N N . LYS A 1 98 ? 18.270 6.084 -20.603 1.00 76.62 98 LYS A N 1
ATOM 806 C CA . LYS A 1 98 ? 17.931 7.291 -21.373 1.00 76.62 98 LYS A CA 1
ATOM 807 C C . LYS A 1 98 ? 16.645 7.121 -22.181 1.00 76.62 98 LYS A C 1
ATOM 809 O O . LYS A 1 98 ? 15.817 8.024 -22.182 1.00 76.62 98 LYS A O 1
ATOM 814 N N . ASP A 1 99 ? 16.466 5.962 -22.804 1.00 80.69 99 ASP A N 1
ATOM 815 C CA . ASP A 1 99 ? 15.283 5.660 -23.612 1.00 80.69 99 ASP A CA 1
ATOM 816 C C . ASP A 1 99 ? 14.043 5.591 -22.717 1.00 80.69 99 ASP A C 1
ATOM 818 O O . ASP A 1 99 ? 13.000 6.153 -23.039 1.00 80.69 99 ASP A O 1
ATOM 822 N N . LEU A 1 100 ? 14.192 5.006 -21.525 1.00 79.50 100 LEU A N 1
ATOM 823 C CA . LEU A 1 100 ? 13.139 4.984 -20.517 1.00 79.50 100 LEU A CA 1
ATOM 824 C C . LEU A 1 100 ? 12.749 6.395 -20.052 1.00 79.50 100 LEU A C 1
ATOM 826 O O . LEU A 1 100 ? 11.566 6.683 -19.904 1.00 79.50 100 LEU A O 1
ATOM 830 N N . ALA A 1 101 ? 13.722 7.291 -19.858 1.00 81.00 101 ALA A N 1
ATOM 831 C CA . ALA A 1 101 ? 13.448 8.683 -19.495 1.00 81.00 101 ALA A CA 1
ATOM 832 C C . ALA A 1 101 ? 12.612 9.395 -20.561 1.00 81.00 101 ALA A C 1
ATOM 834 O O . ALA A 1 101 ? 11.617 10.039 -20.229 1.00 81.00 101 ALA A O 1
ATOM 835 N N . ILE A 1 102 ? 12.956 9.195 -21.835 1.00 82.19 102 ILE A N 1
ATOM 836 C CA . ILE A 1 102 ? 12.215 9.746 -22.975 1.00 82.19 102 ILE A CA 1
ATOM 837 C C . ILE A 1 102 ? 10.789 9.189 -23.015 1.00 82.19 102 ILE A C 1
ATOM 839 O O . ILE A 1 102 ? 9.838 9.966 -23.074 1.00 82.19 102 ILE A O 1
ATOM 843 N N . LEU A 1 103 ? 10.624 7.867 -22.915 1.00 80.50 103 LEU A N 1
ATOM 844 C CA . LEU A 1 103 ? 9.308 7.212 -22.924 1.00 80.50 103 LEU A CA 1
ATOM 845 C C . LEU A 1 103 ? 8.424 7.680 -21.764 1.00 80.50 103 LEU A C 1
ATOM 847 O O . LEU A 1 103 ? 7.220 7.882 -21.913 1.00 80.50 103 LEU A O 1
ATOM 851 N N . MET A 1 104 ? 9.026 7.911 -20.600 1.00 78.19 104 MET A N 1
ATOM 852 C CA . MET A 1 104 ? 8.325 8.444 -19.440 1.00 78.19 104 MET A CA 1
ATOM 853 C C . MET A 1 104 ? 8.112 9.961 -19.505 1.00 78.19 104 MET A C 1
ATOM 855 O O . MET A 1 104 ? 7.451 10.501 -18.616 1.00 78.19 104 MET A O 1
ATOM 859 N N . GLY A 1 105 ? 8.620 10.665 -20.521 1.00 80.81 105 GLY A N 1
ATOM 860 C CA . GLY A 1 105 ? 8.570 12.127 -20.601 1.00 80.81 105 GLY A CA 1
ATOM 861 C C . GLY A 1 105 ? 9.212 12.803 -19.387 1.00 80.81 105 GLY A C 1
ATOM 862 O O . GLY A 1 105 ? 8.698 13.807 -18.900 1.00 80.81 105 GLY A O 1
ATOM 863 N N . LEU A 1 106 ? 10.273 12.203 -18.845 1.00 79.12 106 LEU A N 1
ATOM 864 C CA . LEU A 1 106 ? 11.012 12.693 -17.687 1.00 79.12 106 LEU A CA 1
ATOM 865 C C . LEU A 1 106 ? 12.407 13.123 -18.112 1.00 79.12 106 LEU A C 1
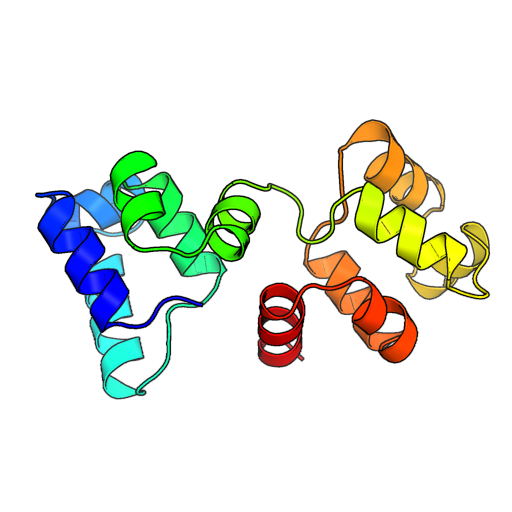ATOM 867 O O . LEU A 1 106 ? 13.000 12.560 -19.033 1.00 79.12 106 LEU A O 1
ATOM 871 N N . ASP A 1 107 ? 12.981 14.073 -17.382 1.00 75.44 107 ASP A N 1
ATOM 872 C CA . ASP A 1 107 ? 14.405 14.319 -17.516 1.00 75.44 107 ASP A CA 1
ATOM 873 C C . ASP A 1 107 ? 15.194 13.102 -16.985 1.00 75.44 107 ASP A C 1
ATOM 875 O O . ASP A 1 107 ? 14.818 12.442 -16.007 1.00 75.44 107 ASP A O 1
ATOM 879 N N . SER A 1 108 ? 16.311 12.779 -17.640 1.00 69.56 108 SER A N 1
ATOM 880 C CA . SER A 1 108 ? 17.128 11.614 -17.276 1.00 69.56 108 SER A CA 1
ATOM 881 C C . SER A 1 108 ? 17.688 11.699 -15.853 1.00 69.56 108 SER A C 1
ATOM 883 O O . SER A 1 108 ? 18.008 10.668 -15.259 1.00 69.56 108 SER A O 1
ATOM 885 N N . LYS A 1 109 ? 17.803 12.912 -15.294 1.00 68.88 109 LYS A N 1
ATOM 886 C CA . LYS A 1 109 ? 18.281 13.148 -13.930 1.00 68.88 109 LYS A CA 1
ATOM 887 C C . LYS A 1 109 ? 17.197 12.810 -12.900 1.00 68.88 109 LYS A C 1
ATOM 889 O O . LYS A 1 109 ? 17.543 12.286 -11.852 1.00 68.88 109 LYS A O 1
ATOM 894 N N . THR A 1 110 ? 15.915 12.983 -13.201 1.00 67.25 110 THR A N 1
ATOM 895 C CA . THR A 1 110 ? 14.782 12.582 -12.354 1.00 67.25 110 THR A CA 1
ATOM 896 C C . THR A 1 110 ? 14.680 11.066 -12.246 1.00 67.25 110 THR A C 1
ATOM 898 O O . THR A 1 110 ? 14.487 10.549 -11.145 1.00 67.25 110 THR A O 1
ATOM 901 N N . ILE A 1 111 ? 14.903 10.332 -13.343 1.00 68.38 111 ILE A N 1
ATOM 902 C CA . ILE A 1 111 ? 15.068 8.870 -13.277 1.00 68.38 111 ILE A CA 1
ATOM 903 C C . ILE A 1 111 ? 16.314 8.528 -12.449 1.00 68.38 111 ILE A C 1
ATOM 905 O O . ILE A 1 111 ? 16.238 7.773 -11.486 1.00 68.38 111 ILE A O 1
ATOM 909 N N . TYR A 1 112 ? 17.460 9.132 -12.751 1.00 65.62 112 TYR A N 1
ATOM 910 C CA . TYR A 1 112 ? 18.708 8.825 -12.055 1.00 65.62 112 TYR A CA 1
ATOM 911 C C . TYR A 1 112 ? 18.671 9.110 -10.537 1.00 65.62 112 TYR A C 1
ATOM 913 O O . TYR A 1 112 ? 19.025 8.237 -9.747 1.00 65.62 112 TYR A O 1
ATOM 921 N N . MET A 1 113 ? 18.205 10.286 -10.107 1.00 57.66 113 MET A N 1
ATOM 922 C CA . MET A 1 113 ? 18.124 10.678 -8.691 1.00 57.66 113 MET A CA 1
ATOM 923 C C . MET A 1 113 ? 16.996 9.945 -7.965 1.00 57.66 113 MET A C 1
ATOM 925 O O . MET A 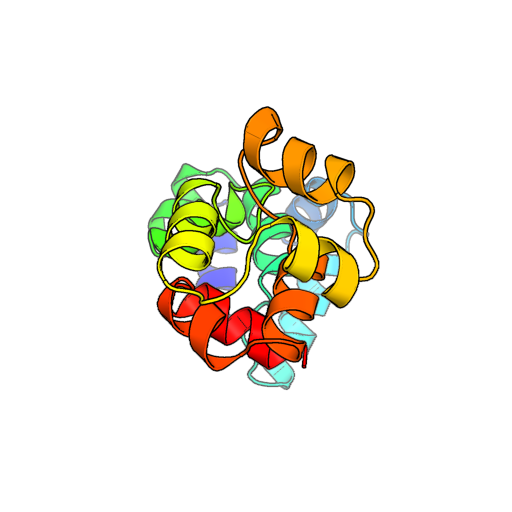1 113 ? 17.191 9.477 -6.843 1.00 57.66 113 MET A O 1
ATOM 929 N N . GLY A 1 114 ? 15.840 9.762 -8.618 1.00 61.41 114 GLY A N 1
ATOM 930 C CA . GLY A 1 114 ? 14.730 8.981 -8.069 1.00 61.41 114 GLY A CA 1
ATOM 931 C C . GLY A 1 114 ? 15.147 7.557 -7.698 1.00 61.41 114 GLY A C 1
ATOM 932 O O . GLY A 1 114 ? 14.723 7.033 -6.675 1.00 61.41 114 GLY A O 1
ATOM 933 N N . ILE A 1 115 ? 16.039 6.955 -8.485 1.00 62.53 115 ILE A N 1
ATOM 934 C CA . ILE A 1 115 ? 16.447 5.553 -8.335 1.00 62.53 115 ILE A CA 1
ATOM 935 C C . ILE A 1 115 ? 17.735 5.373 -7.528 1.00 62.53 115 ILE A C 1
ATOM 937 O O . ILE A 1 115 ? 17.826 4.419 -6.753 1.00 62.53 115 ILE A O 1
ATOM 941 N N . ARG A 1 116 ? 18.725 6.262 -7.678 1.00 56.84 116 ARG A N 1
ATOM 942 C CA . ARG A 1 116 ? 20.040 6.111 -7.033 1.00 56.84 116 ARG A CA 1
ATOM 943 C C . ARG A 1 116 ? 20.122 6.772 -5.657 1.00 56.84 116 ARG A C 1
ATOM 945 O O . ARG A 1 116 ? 20.778 6.220 -4.781 1.00 56.84 116 ARG A O 1
ATOM 952 N N . GLU A 1 117 ? 19.469 7.916 -5.456 1.00 57.72 117 GLU A N 1
ATOM 953 C CA . GLU A 1 117 ? 19.647 8.740 -4.246 1.00 57.72 117 GLU A CA 1
ATOM 954 C C . GLU A 1 117 ? 18.486 8.627 -3.252 1.00 57.72 117 GLU A C 1
ATOM 956 O O . GLU A 1 117 ? 18.662 8.899 -2.067 1.00 57.72 117 GLU A O 1
ATOM 961 N N . HIS A 1 118 ? 17.307 8.189 -3.704 1.00 57.66 118 HIS A N 1
ATOM 962 C CA . HIS A 1 118 ? 16.095 8.236 -2.884 1.00 57.66 118 HIS A CA 1
ATOM 963 C C . HIS A 1 118 ? 15.595 6.873 -2.382 1.00 57.66 118 HIS A C 1
ATOM 965 O O . HIS A 1 118 ? 14.842 6.836 -1.419 1.00 57.66 118 HIS A O 1
ATOM 971 N N . GLY A 1 119 ? 16.062 5.739 -2.914 1.00 71.62 119 GLY A N 1
ATOM 972 C CA . GLY A 1 119 ? 15.736 4.411 -2.364 1.00 71.62 119 GLY A CA 1
ATOM 973 C C . GLY A 1 119 ? 14.536 3.696 -3.005 1.00 71.62 119 GLY A C 1
ATOM 974 O O . GLY A 1 119 ? 14.176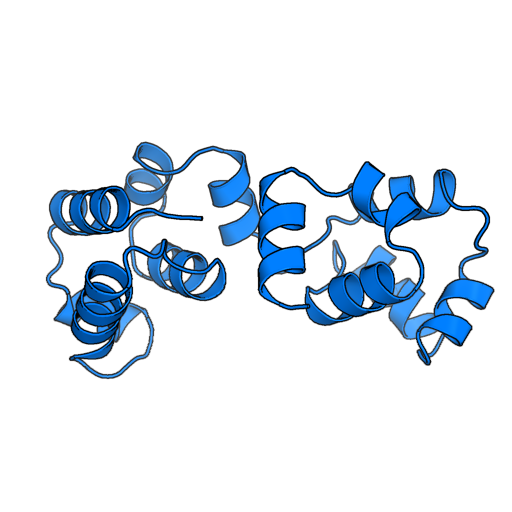 2.601 -2.561 1.00 71.62 119 GLY A O 1
ATOM 975 N N . GLY A 1 120 ? 13.953 4.241 -4.081 1.00 81.19 120 GLY A N 1
ATOM 976 C CA . GLY A 1 120 ? 12.952 3.542 -4.892 1.00 81.19 120 GLY A CA 1
ATOM 977 C C . GLY A 1 120 ? 12.130 4.439 -5.822 1.00 81.19 120 GLY A C 1
ATOM 978 O O . GLY A 1 120 ? 12.345 5.640 -5.927 1.00 81.19 120 GLY A O 1
ATOM 979 N N . VAL A 1 121 ? 11.137 3.857 -6.497 1.00 83.69 121 VAL A N 1
ATOM 980 C CA . VAL A 1 121 ? 10.264 4.544 -7.462 1.00 83.69 121 VAL A CA 1
ATOM 981 C C . VAL A 1 121 ? 8.872 4.764 -6.869 1.00 83.69 121 VAL A C 1
ATOM 983 O O . VAL A 1 121 ? 8.255 3.857 -6.302 1.00 83.69 121 VAL A O 1
ATOM 986 N N . LYS A 1 122 ? 8.357 5.993 -6.990 1.00 84.81 122 LYS A N 1
ATOM 987 C CA . LYS A 1 122 ? 7.019 6.379 -6.507 1.00 84.81 122 LYS A CA 1
ATOM 988 C C . LYS A 1 122 ? 5.913 5.749 -7.358 1.00 84.81 122 LYS A C 1
ATOM 990 O O . LYS A 1 122 ? 6.075 5.580 -8.559 1.00 84.81 122 LYS A O 1
ATOM 995 N N . PHE A 1 123 ? 4.756 5.488 -6.747 1.00 85.56 123 PHE A N 1
ATOM 996 C CA . PHE A 1 123 ? 3.630 4.790 -7.387 1.00 85.56 123 PHE A CA 1
ATOM 997 C C . PHE A 1 123 ? 3.221 5.358 -8.754 1.00 85.56 123 PHE A C 1
ATOM 999 O O . PHE A 1 123 ? 3.102 4.595 -9.700 1.00 85.56 123 PHE A O 1
ATOM 1006 N N . HIS A 1 124 ? 3.068 6.680 -8.887 1.00 84.06 124 HIS A N 1
ATOM 1007 C CA . HIS A 1 124 ? 2.655 7.294 -10.158 1.00 84.06 124 HIS A CA 1
ATOM 1008 C C . HIS A 1 124 ? 3.644 7.021 -11.306 1.00 84.06 124 HIS A C 1
ATOM 1010 O O . HIS A 1 124 ? 3.229 6.839 -12.445 1.00 84.06 124 HIS A O 1
ATOM 1016 N N . LEU A 1 125 ? 4.944 6.940 -11.003 1.00 85.50 125 LEU A N 1
ATOM 1017 C CA . LEU A 1 125 ? 5.968 6.578 -11.981 1.00 85.50 125 LEU A CA 1
ATOM 1018 C C . LEU A 1 125 ? 5.910 5.091 -12.323 1.00 85.50 125 LEU A C 1
ATOM 1020 O O . LEU A 1 125 ? 6.047 4.737 -13.487 1.00 85.50 125 LEU A O 1
ATOM 1024 N N . VAL A 1 126 ? 5.667 4.228 -11.333 1.00 88.44 126 VAL A N 1
ATOM 1025 C CA . VAL A 1 126 ? 5.494 2.788 -11.578 1.00 88.44 126 VAL A CA 1
ATOM 1026 C C . VAL A 1 126 ? 4.242 2.519 -12.410 1.00 88.44 126 VAL A C 1
ATOM 1028 O O . VAL A 1 126 ? 4.299 1.704 -13.320 1.00 88.44 126 VAL A O 1
ATOM 1031 N N . LYS A 1 127 ? 3.141 3.239 -12.167 1.00 89.69 127 LYS A N 1
ATOM 1032 C CA . LYS A 1 127 ? 1.934 3.162 -12.998 1.00 89.69 127 LYS A CA 1
ATOM 1033 C C . LYS A 1 127 ? 2.253 3.517 -14.454 1.00 89.69 127 LYS A C 1
ATOM 1035 O O . LYS A 1 127 ? 1.932 2.746 -15.347 1.00 89.69 127 LYS A O 1
ATOM 1040 N N . LYS A 1 128 ? 2.970 4.621 -14.683 1.00 88.00 128 LYS A N 1
ATOM 1041 C CA . LYS A 1 128 ? 3.401 5.022 -16.030 1.00 88.00 128 LYS A CA 1
ATOM 1042 C C . LYS A 1 128 ? 4.328 3.991 -16.684 1.00 88.00 128 LYS A C 1
ATOM 1044 O O . LYS A 1 128 ? 4.193 3.709 -17.867 1.00 88.00 128 LYS A O 1
ATOM 1049 N N . LEU A 1 129 ? 5.251 3.399 -15.920 1.00 88.19 129 LEU A N 1
ATOM 1050 C CA . LEU A 1 129 ? 6.073 2.282 -16.401 1.00 88.19 129 LEU A CA 1
ATOM 1051 C C . LEU A 1 129 ? 5.206 1.092 -16.811 1.00 88.19 129 LEU A C 1
ATOM 1053 O O . LEU A 1 129 ? 5.452 0.501 -17.854 1.00 88.19 129 LEU A O 1
ATOM 1057 N N . PHE A 1 130 ? 4.177 0.771 -16.029 1.00 91.75 130 PHE A N 1
ATOM 1058 C CA . PHE A 1 130 ? 3.251 -0.312 -16.339 1.00 91.75 130 PHE A CA 1
ATOM 1059 C C . PHE A 1 130 ? 2.454 -0.066 -17.619 1.00 91.75 130 PHE A C 1
ATOM 1061 O O . PHE A 1 130 ? 2.277 -0.990 -18.399 1.00 91.75 130 PHE A O 1
ATOM 1068 N N . GLU A 1 131 ? 2.036 1.169 -17.881 1.00 90.56 131 GLU A N 1
ATOM 1069 C CA . GLU A 1 131 ? 1.360 1.529 -19.135 1.00 90.56 131 GLU A CA 1
ATOM 1070 C C . GLU A 1 131 ? 2.280 1.379 -20.362 1.00 90.56 131 GLU A C 1
ATOM 1072 O O . GLU A 1 131 ? 1.816 1.019 -21.440 1.00 90.56 131 GLU A O 1
ATOM 1077 N N . ILE A 1 132 ? 3.585 1.628 -20.206 1.00 88.50 132 ILE A N 1
ATOM 1078 C CA . ILE A 1 132 ? 4.571 1.583 -21.301 1.00 88.50 132 ILE A CA 1
ATOM 1079 C C . ILE A 1 132 ? 5.101 0.162 -21.544 1.00 88.50 132 ILE A C 1
ATOM 1081 O O . ILE A 1 132 ? 5.287 -0.247 -22.687 1.00 88.50 132 ILE A O 1
ATOM 1085 N N . CYS A 1 133 ? 5.393 -0.576 -20.474 1.00 88.62 133 CYS A N 1
ATOM 1086 C CA . CYS A 1 133 ? 6.063 -1.880 -20.511 1.00 88.62 133 CYS A CA 1
ATOM 1087 C C . CYS A 1 133 ? 5.461 -2.840 -19.465 1.00 88.62 133 CYS A C 1
ATOM 1089 O O . CYS A 1 133 ? 6.118 -3.209 -18.483 1.00 88.62 133 CYS A O 1
ATOM 1091 N N . PRO A 1 134 ? 4.180 -3.229 -19.636 1.00 91.06 134 PRO A N 1
ATOM 1092 C CA . PRO A 1 134 ? 3.428 -3.983 -18.633 1.00 91.06 134 PRO A CA 1
ATOM 1093 C C . PRO A 1 134 ? 4.047 -5.350 -18.337 1.00 91.06 134 PRO A C 1
ATOM 1095 O O . PRO A 1 134 ? 4.043 -5.790 -17.189 1.00 91.06 134 PRO A O 1
ATOM 1098 N N . ILE A 1 135 ? 4.612 -6.020 -19.344 1.00 90.25 135 ILE A N 1
ATOM 1099 C CA . ILE A 1 135 ? 5.189 -7.360 -19.197 1.00 90.25 135 ILE A CA 1
ATOM 1100 C C . ILE A 1 135 ? 6.465 -7.293 -18.350 1.00 90.25 135 ILE A C 1
ATOM 1102 O O . ILE A 1 135 ? 6.590 -7.987 -17.342 1.00 90.25 135 ILE A O 1
ATOM 1106 N N . GLU A 1 136 ? 7.397 -6.417 -18.717 1.00 90.62 136 GLU A N 1
ATOM 1107 C CA . GLU A 1 136 ? 8.700 -6.281 -18.071 1.00 90.62 136 GLU A CA 1
ATOM 1108 C C . GLU A 1 136 ? 8.566 -5.849 -16.613 1.00 90.62 136 GLU A C 1
ATOM 1110 O O . GLU A 1 136 ? 9.230 -6.408 -15.734 1.00 90.62 136 GLU A O 1
ATOM 1115 N N . ILE A 1 137 ? 7.692 -4.877 -16.335 1.00 89.69 137 ILE A N 1
ATOM 1116 C CA . ILE A 1 137 ? 7.486 -4.411 -14.964 1.00 89.69 137 ILE A CA 1
ATOM 1117 C C . ILE A 1 137 ? 6.783 -5.479 -14.113 1.00 89.69 137 ILE A C 1
ATOM 1119 O O . ILE A 1 137 ? 7.108 -5.629 -12.936 1.00 89.69 137 ILE A O 1
ATOM 1123 N N . SER A 1 138 ? 5.881 -6.281 -14.692 1.00 92.31 138 SER A N 1
ATOM 1124 C CA . SER A 1 138 ? 5.168 -7.339 -13.959 1.00 92.31 138 SER A CA 1
ATOM 1125 C C . SER A 1 138 ? 6.114 -8.388 -13.372 1.00 92.31 138 SER A C 1
ATOM 1127 O O . SER A 1 138 ? 5.849 -8.907 -12.292 1.00 92.31 138 SER A O 1
ATOM 1129 N N . TYR A 1 139 ? 7.261 -8.651 -14.009 1.00 92.44 139 TYR A N 1
ATOM 1130 C CA . TYR A 1 139 ? 8.264 -9.596 -13.497 1.00 92.44 139 TYR A CA 1
ATOM 1131 C C . TYR A 1 139 ? 9.021 -9.123 -12.251 1.00 92.44 139 TYR A C 1
ATOM 1133 O O . TYR A 1 139 ? 9.724 -9.917 -11.613 1.00 92.44 139 TYR A O 1
ATOM 1141 N N . VAL A 1 140 ? 8.941 -7.835 -11.918 1.00 91.94 140 VAL A N 1
ATOM 1142 C CA . VAL A 1 140 ? 9.619 -7.276 -10.739 1.00 91.94 140 VAL A CA 1
ATOM 1143 C C . VAL A 1 140 ? 8.665 -6.849 -9.639 1.00 91.94 140 VAL A C 1
ATOM 1145 O O . VAL A 1 140 ? 9.110 -6.669 -8.503 1.00 91.94 140 VAL A O 1
ATOM 1148 N N . LEU A 1 141 ? 7.382 -6.696 -9.957 1.00 91.06 141 LEU A N 1
ATOM 1149 C CA . LEU A 1 141 ? 6.342 -6.398 -8.988 1.00 91.06 141 LEU A CA 1
ATOM 1150 C C . LEU A 1 141 ? 6.010 -7.648 -8.178 1.00 91.06 141 LEU A C 1
ATOM 1152 O O . LEU A 1 141 ? 5.992 -8.770 -8.678 1.00 91.06 141 LEU A O 1
ATOM 1156 N N . THR A 1 142 ? 5.743 -7.447 -6.897 1.00 90.50 142 THR A N 1
ATOM 1157 C CA . THR A 1 142 ? 5.151 -8.481 -6.060 1.00 90.50 142 THR A CA 1
ATOM 1158 C C . THR A 1 142 ? 3.660 -8.625 -6.371 1.00 90.50 142 THR A C 1
ATOM 1160 O O . THR A 1 142 ? 3.056 -7.733 -6.971 1.00 90.50 142 THR A O 1
ATOM 1163 N N . GLY A 1 143 ? 3.035 -9.720 -5.926 1.00 86.31 143 GLY A N 1
ATOM 1164 C CA . GLY A 1 143 ? 1.606 -9.950 -6.157 1.00 86.31 143 GLY A CA 1
ATOM 1165 C C . GLY A 1 143 ? 0.729 -8.802 -5.646 1.00 86.31 143 GLY A C 1
ATOM 1166 O O . GLY A 1 143 ? -0.160 -8.350 -6.360 1.00 86.31 143 GLY A O 1
ATOM 1167 N N . ILE A 1 144 ? 1.035 -8.253 -4.463 1.00 84.69 144 ILE A N 1
ATOM 1168 C CA . ILE A 1 144 ? 0.282 -7.121 -3.899 1.00 84.69 144 ILE A CA 1
ATOM 1169 C C . ILE A 1 144 ? 0.539 -5.835 -4.687 1.00 84.69 144 ILE A C 1
ATOM 1171 O O . ILE A 1 144 ? -0.370 -5.034 -4.872 1.00 84.69 144 ILE A O 1
ATOM 1175 N N . GLN A 1 145 ? 1.768 -5.597 -5.150 1.00 89.06 145 GLN A N 1
ATOM 1176 C CA . GLN A 1 145 ? 2.058 -4.421 -5.973 1.00 89.06 145 GLN A CA 1
ATOM 1177 C C . GLN A 1 145 ? 1.326 -4.489 -7.321 1.00 89.06 145 GLN A C 1
ATOM 1179 O O . GLN A 1 145 ? 0.806 -3.474 -7.780 1.00 89.06 145 GLN A O 1
ATOM 1184 N N . LEU A 1 146 ? 1.264 -5.673 -7.932 1.00 90.06 146 LEU A N 1
ATOM 1185 C CA . LEU A 1 146 ? 0.544 -5.889 -9.181 1.00 90.06 146 LEU A CA 1
ATOM 1186 C C . LEU A 1 146 ? -0.961 -5.665 -8.997 1.00 90.06 146 LEU A C 1
ATOM 1188 O O . LEU A 1 146 ? -1.541 -4.881 -9.739 1.00 90.06 146 LEU A O 1
ATOM 1192 N N . GLU A 1 147 ? -1.557 -6.268 -7.963 1.00 85.12 147 GLU A N 1
ATOM 1193 C CA . GLU A 1 147 ? -2.965 -6.069 -7.581 1.00 85.12 147 GLU A CA 1
ATOM 1194 C C . GLU A 1 147 ? -3.293 -4.569 -7.461 1.00 85.12 147 GLU A C 1
ATOM 1196 O O . GLU A 1 147 ? -4.221 -4.066 -8.085 1.00 85.12 147 GLU A O 1
ATOM 1201 N N . VAL A 1 148 ? -2.445 -3.815 -6.755 1.00 84.19 148 VAL A N 1
ATOM 1202 C CA . VAL A 1 148 ? -2.646 -2.375 -6.547 1.00 84.19 148 VAL A CA 1
ATOM 1203 C C . VAL A 1 148 ? -2.521 -1.562 -7.831 1.00 84.19 148 VAL A C 1
ATOM 1205 O O . VAL A 1 148 ? -3.224 -0.564 -7.971 1.00 84.19 148 VAL A O 1
ATOM 1208 N N . ILE A 1 149 ? -1.617 -1.921 -8.745 1.00 87.75 149 ILE A N 1
ATOM 1209 C CA . ILE A 1 149 ? -1.515 -1.224 -10.033 1.00 87.75 149 ILE A CA 1
ATOM 1210 C C . ILE A 1 149 ? -2.760 -1.482 -10.874 1.00 87.75 149 ILE A C 1
ATOM 1212 O O . ILE A 1 149 ? -3.318 -0.522 -11.398 1.00 87.75 149 ILE A O 1
ATOM 1216 N N . LEU A 1 150 ? -3.203 -2.738 -10.960 1.00 85.88 150 LEU A N 1
ATOM 1217 C CA . LEU A 1 150 ? -4.379 -3.129 -11.738 1.00 85.88 150 LEU A CA 1
ATOM 1218 C C . LEU A 1 150 ? -5.653 -2.431 -11.245 1.00 85.88 150 LEU A C 1
ATOM 1220 O O . LEU A 1 150 ? -6.459 -2.017 -12.066 1.00 85.88 150 LEU A O 1
ATOM 1224 N N . ASP A 1 151 ? -5.787 -2.196 -9.937 1.00 80.62 151 ASP A N 1
ATOM 1225 C CA . ASP A 1 151 ? -6.902 -1.423 -9.366 1.00 80.62 151 ASP A CA 1
ATOM 1226 C C . ASP A 1 151 ? -6.934 0.060 -9.797 1.00 80.62 151 ASP A C 1
ATOM 1228 O O . ASP A 1 151 ? -7.919 0.757 -9.544 1.00 80.62 151 ASP A O 1
ATOM 1232 N N . HIS A 1 152 ? -5.846 0.587 -10.371 1.00 79.12 152 HIS A N 1
ATOM 1233 C CA . HIS A 1 152 ? -5.703 2.002 -10.735 1.00 79.12 152 HIS A CA 1
ATOM 1234 C C . HIS A 1 152 ? -5.544 2.247 -12.242 1.00 79.12 152 HIS A C 1
ATOM 1236 O O . HIS A 1 152 ? -5.349 3.412 -12.613 1.00 79.12 152 HIS A O 1
ATOM 1242 N N . LEU A 1 153 ? -5.565 1.208 -13.082 1.00 78.31 153 LEU A N 1
ATOM 1243 C CA . LEU A 1 153 ? -5.586 1.319 -14.547 1.00 78.31 153 LEU A CA 1
ATOM 1244 C C . LEU A 1 153 ? -7.024 1.498 -15.039 1.00 78.31 153 LEU A C 1
ATOM 1246 O O . LEU A 1 153 ? -7.207 2.392 -15.893 1.00 78.31 153 LEU A O 1
#